Protein AF-A0A1E4IQR2-F1 (afdb_monomer)

Radius of gyration: 20.27 Å; Cα contacts (8 Å, |Δi|>4): 31; chains: 1; bounding box: 55×46×44 Å

Structure (mmCIF, N/CA/C/O backbone):
data_AF-A0A1E4IQR2-F1
#
_entry.id   AF-A0A1E4IQR2-F1
#
loop_
_atom_site.group_PDB
_atom_site.id
_ato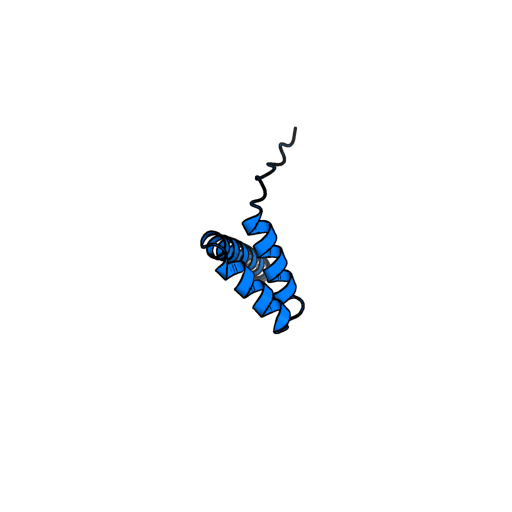m_site.type_symbol
_atom_site.label_atom_id
_atom_site.label_alt_id
_atom_site.label_comp_id
_atom_site.label_asym_id
_atom_site.label_entity_id
_atom_site.label_seq_id
_atom_site.pdbx_PDB_ins_code
_atom_site.Cartn_x
_atom_site.Cartn_y
_atom_site.Cartn_z
_atom_site.occupancy
_atom_site.B_iso_or_equiv
_atom_site.auth_seq_id
_atom_site.auth_comp_id
_atom_site.auth_asym_id
_atom_site.auth_atom_id
_atom_site.pdbx_PDB_model_num
ATOM 1 N N . MET A 1 1 ? 14.493 14.269 -29.684 1.00 36.16 1 MET A N 1
ATOM 2 C CA . MET A 1 1 ? 13.487 14.768 -28.721 1.00 36.16 1 MET A CA 1
ATOM 3 C C . MET A 1 1 ? 13.056 13.588 -27.870 1.00 36.16 1 MET A C 1
ATOM 5 O O . MET A 1 1 ? 12.330 12.738 -28.362 1.00 36.16 1 MET A O 1
ATOM 9 N N . ASN A 1 2 ? 13.581 13.468 -26.648 1.00 39.22 2 ASN A N 1
ATOM 10 C CA . ASN A 1 2 ? 13.194 12.381 -25.750 1.00 39.22 2 ASN A CA 1
ATOM 11 C C . ASN A 1 2 ? 11.889 12.781 -25.072 1.00 39.22 2 ASN A C 1
ATOM 13 O O . ASN A 1 2 ? 11.906 13.544 -24.105 1.00 39.22 2 ASN A O 1
ATOM 17 N N . SER A 1 3 ? 10.772 12.278 -25.591 1.00 46.00 3 SER A N 1
ATOM 18 C CA . SER A 1 3 ? 9.503 12.266 -24.875 1.00 46.00 3 SER A CA 1
ATOM 19 C C . SER A 1 3 ? 9.690 11.390 -23.643 1.00 46.00 3 SER A C 1
ATOM 21 O O . SER A 1 3 ? 9.466 10.184 -23.675 1.00 46.00 3 SER A O 1
ATOM 23 N N . ARG A 1 4 ? 10.171 11.988 -22.547 1.00 54.72 4 ARG A N 1
ATOM 24 C CA . ARG A 1 4 ? 9.956 11.426 -21.218 1.00 54.72 4 ARG A CA 1
ATOM 25 C C . ARG A 1 4 ? 8.447 11.341 -21.102 1.00 54.72 4 ARG A C 1
ATOM 27 O O . ARG A 1 4 ? 7.797 12.376 -20.994 1.00 54.72 4 ARG A O 1
ATOM 34 N N . HIS A 1 5 ? 7.904 10.137 -21.240 1.00 47.91 5 HIS A N 1
ATOM 35 C CA . HIS A 1 5 ? 6.515 9.864 -20.941 1.00 47.91 5 HIS A CA 1
ATOM 36 C C . HIS A 1 5 ? 6.289 10.355 -19.509 1.00 47.91 5 HIS A C 1
ATOM 38 O O . HIS A 1 5 ? 6.674 9.690 -18.551 1.00 47.91 5 HIS A O 1
ATOM 44 N N . GLN A 1 6 ? 5.748 11.566 -19.358 1.00 49.59 6 GLN A N 1
ATOM 45 C CA . GLN A 1 6 ? 5.075 11.957 -18.135 1.00 49.59 6 GLN A CA 1
ATOM 46 C C . GLN A 1 6 ? 3.850 11.059 -18.098 1.00 49.59 6 GLN A C 1
ATOM 48 O O . GLN A 1 6 ? 2.794 11.401 -18.621 1.00 49.59 6 GLN A O 1
ATOM 53 N N . VAL A 1 7 ? 4.042 9.848 -17.573 1.00 55.62 7 VAL A N 1
ATOM 54 C CA . VAL A 1 7 ? 2.937 9.035 -17.093 1.00 55.62 7 VAL A CA 1
ATOM 55 C C . VAL A 1 7 ? 2.197 9.963 -16.134 1.00 55.62 7 VAL A C 1
ATOM 57 O O . VAL A 1 7 ? 2.848 10.503 -15.232 1.00 55.62 7 VAL A O 1
ATOM 60 N N . PRO A 1 8 ? 0.904 10.252 -16.355 1.00 50.75 8 PRO A N 1
ATOM 61 C CA . PRO A 1 8 ? 0.119 10.979 -15.375 1.00 50.75 8 PRO A CA 1
ATOM 62 C C . PRO A 1 8 ? 0.299 10.237 -14.053 1.00 50.75 8 PRO A C 1
ATOM 64 O O . PRO A 1 8 ? -0.093 9.078 -13.946 1.00 50.75 8 PRO A O 1
ATOM 67 N N . SER A 1 9 ? 1.012 10.849 -13.106 1.00 68.88 9 SER A N 1
ATOM 68 C CA . SER A 1 9 ? 1.300 10.199 -11.832 1.00 68.88 9 SER A CA 1
ATOM 69 C C . SER A 1 9 ? -0.036 10.090 -11.127 1.00 68.88 9 SER A C 1
ATOM 71 O O . SER A 1 9 ? -0.585 11.113 -10.714 1.00 68.88 9 SER A O 1
ATOM 73 N N . ASP A 1 10 ? -0.601 8.884 -11.071 1.00 87.19 10 ASP A N 1
ATOM 74 C CA . ASP A 1 10 ? -1.847 8.660 -10.355 1.00 87.19 10 ASP A CA 1
ATOM 75 C C . ASP A 1 10 ? -1.636 9.163 -8.912 1.00 87.19 10 ASP A C 1
ATOM 77 O O . ASP A 1 10 ? -0.707 8.712 -8.222 1.00 87.19 10 ASP A O 1
ATOM 81 N N . PRO A 1 11 ? -2.417 10.158 -8.454 1.00 92.75 11 PRO A N 1
ATOM 82 C CA . PRO A 1 11 ? -2.252 10.708 -7.118 1.00 92.75 11 PRO A CA 1
ATOM 83 C C . PRO A 1 11 ? -2.497 9.648 -6.039 1.00 92.75 11 PRO A C 1
ATOM 85 O O . PRO A 1 11 ? -1.842 9.692 -5.000 1.00 92.75 11 PRO A O 1
ATOM 88 N N . ALA A 1 12 ? -3.376 8.670 -6.286 1.00 95.56 12 ALA A N 1
ATOM 89 C CA . ALA A 1 12 ? -3.607 7.567 -5.363 1.00 95.56 12 ALA A CA 1
ATOM 90 C C . ALA A 1 12 ? -2.389 6.639 -5.290 1.00 95.56 12 ALA A C 1
ATOM 92 O O . ALA A 1 12 ? -1.988 6.262 -4.193 1.00 95.56 12 ALA A O 1
ATOM 93 N N . PHE A 1 13 ? -1.758 6.328 -6.428 1.00 95.38 13 PHE A N 1
ATOM 94 C CA . PHE A 1 13 ? -0.512 5.553 -6.459 1.00 95.38 13 PHE A CA 1
ATOM 95 C C . PHE A 1 13 ? 0.619 6.276 -5.719 1.00 95.38 13 PHE A C 1
ATOM 97 O O . PHE A 1 13 ? 1.313 5.690 -4.891 1.00 95.38 13 PHE A O 1
ATOM 104 N N . SER A 1 14 ? 0.785 7.573 -5.990 1.00 95.44 14 SER A N 1
ATOM 105 C CA . SER A 1 14 ? 1.843 8.394 -5.385 1.00 95.44 14 SER A CA 1
ATOM 106 C C . SER A 1 14 ? 1.701 8.450 -3.858 1.00 95.44 14 SER A C 1
ATOM 108 O O . SER A 1 14 ? 2.686 8.325 -3.128 1.00 95.44 14 SER A O 1
ATOM 110 N N . GLU A 1 15 ? 0.466 8.587 -3.375 1.00 97.44 15 GLU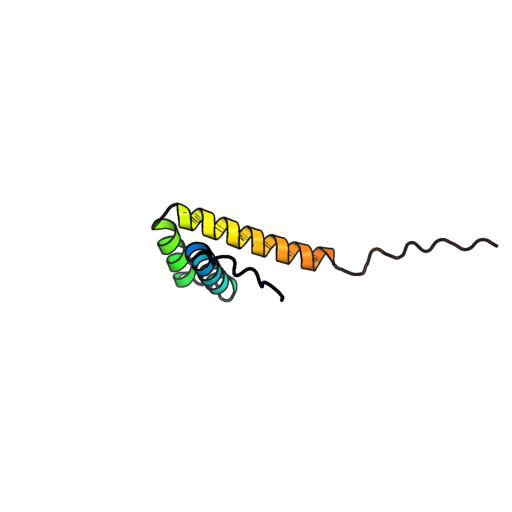 A N 1
ATOM 111 C CA . GLU A 1 15 ? 0.149 8.601 -1.948 1.00 97.44 15 GLU A CA 1
ATOM 112 C C . GLU A 1 15 ? 0.291 7.213 -1.303 1.00 97.44 15 GLU A C 1
ATOM 114 O O . GLU A 1 15 ? 0.863 7.104 -0.216 1.00 97.44 15 GLU A O 1
ATOM 119 N N . ALA A 1 16 ? -0.134 6.143 -1.987 1.00 97.62 16 ALA A N 1
ATOM 120 C CA . ALA A 1 16 ? 0.087 4.768 -1.539 1.00 97.62 16 ALA A CA 1
ATOM 121 C C . ALA A 1 16 ? 1.580 4.467 -1.362 1.00 97.62 16 ALA A C 1
ATOM 123 O O . ALA A 1 16 ? 1.991 3.960 -0.318 1.00 97.62 16 ALA A O 1
ATOM 124 N N . TRP A 1 17 ? 2.402 4.837 -2.350 1.00 97.06 17 TRP A N 1
ATOM 125 C CA . TRP A 1 17 ? 3.853 4.667 -2.304 1.00 97.06 17 TRP A CA 1
ATOM 126 C C . TRP A 1 17 ? 4.479 5.436 -1.134 1.00 97.06 17 TRP A C 1
ATOM 128 O O . TRP A 1 17 ? 5.340 4.901 -0.434 1.00 97.06 17 TRP A O 1
ATOM 138 N N . ARG A 1 18 ? 4.027 6.672 -0.878 1.00 97.81 18 ARG A N 1
ATOM 139 C CA . ARG A 1 18 ? 4.486 7.487 0.258 1.00 97.81 18 ARG A CA 1
ATOM 140 C C . ARG A 1 18 ? 4.158 6.826 1.599 1.00 97.81 18 ARG A C 1
ATOM 142 O O . ARG A 1 18 ? 5.059 6.649 2.415 1.00 97.81 18 ARG A O 1
ATOM 149 N N . LEU A 1 19 ? 2.898 6.443 1.817 1.00 98.12 19 LEU A N 1
ATOM 150 C CA . LEU A 1 19 ? 2.446 5.827 3.070 1.00 98.12 19 LEU A CA 1
ATOM 151 C C . LEU A 1 19 ? 3.115 4.470 3.318 1.00 98.12 19 LEU A C 1
ATOM 153 O O . LEU A 1 19 ? 3.535 4.188 4.440 1.00 98.12 19 LEU A O 1
ATOM 157 N N . PHE A 1 20 ? 3.256 3.654 2.269 1.00 97.44 20 PHE A N 1
ATOM 158 C CA . PHE A 1 20 ? 3.994 2.397 2.337 1.00 97.44 20 PHE A CA 1
ATOM 159 C C . PHE A 1 20 ? 5.442 2.631 2.767 1.00 97.44 20 PHE A C 1
ATOM 161 O O . PHE A 1 20 ? 5.886 2.018 3.733 1.00 97.44 20 PHE A O 1
ATOM 168 N N . ARG A 1 21 ? 6.166 3.541 2.101 1.00 97.31 21 ARG A N 1
ATOM 169 C CA . ARG A 1 21 ? 7.565 3.837 2.438 1.00 97.31 21 ARG A CA 1
ATOM 170 C C . ARG A 1 21 ? 7.723 4.358 3.857 1.00 97.31 21 ARG A C 1
ATOM 172 O O . ARG A 1 21 ? 8.612 3.908 4.562 1.00 97.31 21 ARG A O 1
ATOM 179 N N . GLU A 1 22 ? 6.846 5.255 4.302 1.00 97.62 22 GLU A N 1
ATOM 180 C CA . GLU A 1 22 ? 6.868 5.738 5.684 1.00 97.62 22 GLU A CA 1
ATOM 181 C C . GLU A 1 22 ? 6.724 4.588 6.686 1.00 97.62 22 GLU A C 1
ATOM 183 O O . GLU A 1 22 ? 7.496 4.512 7.642 1.00 97.62 22 GLU A O 1
ATOM 188 N N . LEU A 1 23 ? 5.771 3.677 6.479 1.00 98.12 23 LEU A N 1
ATOM 189 C CA . LEU A 1 23 ? 5.590 2.525 7.361 1.00 98.12 23 LEU A CA 1
ATOM 190 C C . LEU A 1 23 ? 6.761 1.535 7.275 1.00 98.12 23 LEU A C 1
ATOM 192 O O . LEU A 1 23 ? 7.216 1.043 8.303 1.00 98.12 23 LEU A O 1
ATOM 196 N N . HIS A 1 24 ? 7.240 1.251 6.067 1.00 96.56 24 HIS A N 1
ATOM 197 C CA . HIS A 1 24 ? 8.323 0.307 5.812 1.00 96.56 24 HIS A CA 1
ATOM 198 C C . HIS A 1 24 ? 9.660 0.793 6.398 1.00 96.56 24 HIS A C 1
ATOM 200 O O . HIS A 1 24 ? 10.364 0.019 7.042 1.00 96.56 24 HIS A O 1
ATOM 206 N N . ASP A 1 25 ? 9.994 2.075 6.223 1.00 96.88 25 AS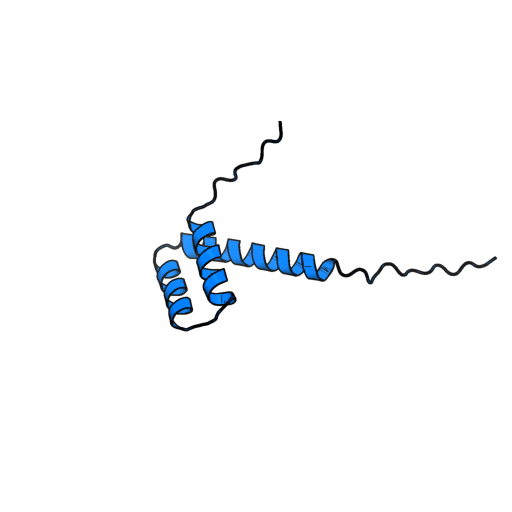P A N 1
ATOM 207 C CA . ASP A 1 25 ? 11.284 2.644 6.632 1.00 96.88 25 ASP A CA 1
ATOM 208 C C . ASP A 1 25 ? 11.378 2.860 8.153 1.00 96.88 25 ASP A C 1
ATOM 210 O O . ASP A 1 25 ? 12.463 2.753 8.725 1.00 96.88 25 ASP A O 1
ATOM 214 N N . ALA A 1 26 ? 10.262 3.153 8.834 1.00 96.94 26 ALA A N 1
ATOM 215 C CA . ALA A 1 26 ? 10.216 3.130 10.299 1.00 96.94 26 ALA A CA 1
ATOM 216 C C . ALA A 1 26 ? 8.845 2.639 10.801 1.00 96.94 26 ALA A C 1
ATOM 218 O O . ALA A 1 26 ? 7.910 3.439 10.914 1.00 96.94 26 ALA A O 1
ATOM 219 N N . PRO A 1 27 ? 8.717 1.340 11.121 1.00 97.12 27 PRO A N 1
ATOM 220 C CA . PRO A 1 27 ? 7.458 0.762 11.573 1.00 97.12 27 PRO A CA 1
ATOM 221 C C . PRO A 1 27 ? 6.957 1.377 12.886 1.00 97.12 27 PRO A C 1
ATOM 223 O O . PRO A 1 27 ? 7.679 1.432 13.881 1.00 97.12 27 PRO A O 1
ATOM 226 N N . SER A 1 28 ? 5.695 1.812 12.910 1.00 98.00 28 SER A N 1
ATOM 227 C CA . SER A 1 28 ? 5.005 2.250 14.128 1.00 98.00 28 SER A CA 1
ATOM 228 C C . SER A 1 28 ? 3.489 2.079 14.003 1.00 98.00 28 SER A C 1
ATOM 230 O O . SER A 1 28 ? 2.952 2.063 12.892 1.00 98.00 28 SER A O 1
ATOM 232 N N . LEU A 1 29 ? 2.792 1.987 15.143 1.00 97.94 29 LEU A N 1
ATOM 233 C CA . LEU A 1 29 ? 1.327 1.885 15.170 1.00 97.94 29 LEU A CA 1
ATOM 234 C C . LEU A 1 29 ? 0.666 3.085 14.477 1.00 97.94 29 LEU A C 1
A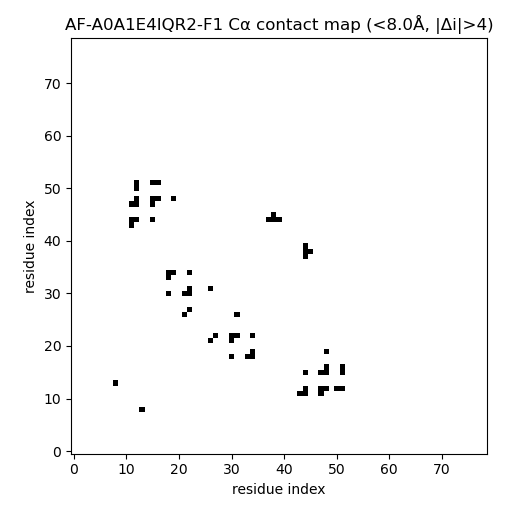TOM 236 O O . LEU A 1 29 ? -0.175 2.900 13.608 1.00 97.94 29 LEU A O 1
ATOM 240 N N . GLU A 1 30 ? 1.120 4.301 14.779 1.00 98.06 30 GLU A N 1
ATOM 241 C CA . GLU A 1 30 ? 0.592 5.536 14.184 1.00 98.06 30 GLU A CA 1
ATOM 242 C C . GLU A 1 30 ? 0.676 5.530 12.645 1.00 98.06 30 GLU A C 1
ATOM 244 O O . GLU A 1 30 ? -0.241 5.972 11.951 1.00 98.06 30 GLU A O 1
ATOM 249 N N . ARG A 1 31 ? 1.776 5.016 12.079 1.00 97.62 31 ARG A N 1
ATOM 250 C CA . ARG A 1 31 ? 1.962 4.937 10.621 1.00 97.62 31 ARG A CA 1
ATOM 251 C C . ARG A 1 31 ? 1.087 3.854 9.997 1.00 97.62 31 ARG A C 1
ATOM 253 O O . ARG A 1 31 ? 0.539 4.070 8.918 1.00 97.62 31 ARG A O 1
ATOM 260 N N . ALA A 1 32 ? 0.908 2.729 10.688 1.00 98.12 32 ALA A N 1
ATOM 261 C CA . ALA A 1 32 ? -0.013 1.684 10.258 1.00 98.12 32 ALA A CA 1
ATOM 262 C C . ALA A 1 32 ? -1.464 2.194 10.256 1.00 98.12 32 ALA A C 1
ATOM 264 O O . ALA A 1 32 ? -2.176 2.019 9.271 1.00 98.12 32 ALA A O 1
ATOM 265 N N . GLU A 1 33 ? -1.881 2.903 11.305 1.00 98.44 33 GLU A N 1
ATOM 266 C CA . GLU A 1 33 ? -3.209 3.519 11.398 1.00 98.44 33 GLU A CA 1
ATOM 267 C C . GLU A 1 33 ? -3.436 4.565 10.304 1.00 98.44 33 GLU A C 1
ATOM 269 O O . GLU A 1 33 ? -4.499 4.579 9.686 1.00 98.44 33 GLU A O 1
ATOM 274 N N . LYS A 1 34 ? -2.434 5.402 10.001 1.00 98.06 34 LYS A N 1
ATOM 275 C CA . LYS A 1 34 ? -2.492 6.355 8.879 1.00 98.06 34 LYS A CA 1
ATOM 276 C C . LYS A 1 34 ? -2.730 5.653 7.542 1.00 98.06 34 LYS A C 1
ATOM 278 O O . LYS A 1 34 ? -3.584 6.099 6.774 1.00 98.06 34 LYS A O 1
ATOM 283 N N . LEU A 1 35 ? -2.016 4.557 7.279 1.00 97.94 35 LEU A N 1
ATOM 284 C CA . LEU A 1 35 ? -2.204 3.760 6.068 1.00 97.94 35 LEU A CA 1
ATOM 285 C C . LEU A 1 35 ? -3.606 3.133 6.025 1.00 97.94 35 LEU A C 1
ATOM 287 O O . LEU A 1 35 ? -4.310 3.287 5.030 1.00 97.94 35 LEU A O 1
ATOM 291 N N . VAL A 1 36 ? -4.048 2.493 7.110 1.00 97.88 36 VAL A N 1
ATOM 292 C CA . VAL A 1 36 ? -5.378 1.861 7.200 1.00 97.88 36 VAL A CA 1
ATOM 293 C C . VAL A 1 36 ? -6.501 2.884 7.029 1.00 97.88 36 VAL A C 1
ATOM 295 O O . VAL A 1 36 ? -7.444 2.646 6.273 1.00 97.88 36 VAL A O 1
ATOM 298 N N . LEU A 1 37 ? -6.393 4.049 7.672 1.00 98.38 37 LEU A N 1
ATOM 299 C CA . LEU A 1 37 ? -7.373 5.125 7.542 1.00 98.38 37 LEU A CA 1
ATOM 300 C C . LEU A 1 37 ? -7.457 5.626 6.101 1.00 98.38 37 LEU A C 1
ATOM 302 O O . LEU A 1 37 ? -8.549 5.915 5.618 1.00 98.38 37 LEU A O 1
ATOM 306 N N . TRP A 1 38 ? -6.321 5.749 5.414 1.00 98.38 38 TRP A N 1
ATOM 307 C CA . TRP A 1 38 ? -6.304 6.148 4.014 1.00 98.38 38 TRP A CA 1
ATOM 308 C C . TRP A 1 38 ? -6.958 5.089 3.116 1.00 98.38 38 TRP A C 1
ATOM 310 O O . TRP A 1 38 ? -7.823 5.438 2.311 1.00 98.38 38 TRP A O 1
ATOM 320 N N . LEU A 1 39 ? -6.634 3.807 3.311 1.00 98.12 39 LEU A N 1
ATOM 321 C CA . LEU A 1 39 ? -7.231 2.686 2.573 1.00 98.12 39 LEU A CA 1
ATOM 322 C C . L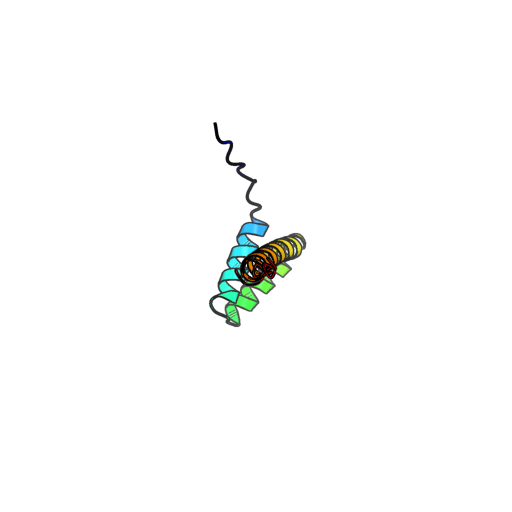EU A 1 39 ? -8.752 2.605 2.745 1.00 98.12 39 LEU A C 1
ATOM 324 O O . LEU A 1 39 ? -9.466 2.343 1.783 1.00 98.12 39 LEU A O 1
ATOM 328 N N . GLY A 1 40 ? -9.258 2.884 3.948 1.00 97.50 40 GLY A N 1
ATOM 329 C CA . GLY A 1 40 ? -10.691 2.845 4.244 1.00 97.50 40 GLY A CA 1
ATOM 330 C C . GLY A 1 40 ? -11.526 3.953 3.588 1.00 97.50 40 GLY A C 1
ATOM 331 O O . GLY A 1 40 ? -12.751 3.903 3.665 1.00 97.50 40 GLY A O 1
ATOM 332 N N . ARG A 1 41 ? -10.906 4.963 2.958 1.00 97.44 41 ARG A N 1
ATOM 333 C CA . ARG A 1 41 ? -11.625 6.109 2.363 1.00 97.44 41 ARG A CA 1
ATOM 334 C C . ARG A 1 41 ? -12.196 5.839 0.974 1.00 97.44 41 ARG A C 1
ATOM 336 O O . ARG A 1 41 ? -13.187 6.467 0.614 1.00 97.44 41 ARG A O 1
ATOM 343 N N . ASP A 1 42 ? -11.558 4.983 0.181 1.00 96.94 42 ASP A N 1
ATOM 344 C CA . ASP A 1 42 ? -11.953 4.727 -1.207 1.00 96.94 42 ASP A CA 1
ATOM 345 C C . ASP A 1 42 ? -11.420 3.361 -1.660 1.00 96.94 42 ASP A C 1
ATOM 347 O O . ASP A 1 42 ? -10.251 3.041 -1.446 1.00 96.94 42 ASP A O 1
ATOM 351 N N . ALA A 1 43 ? -12.250 2.568 -2.340 1.00 93.81 43 ALA A N 1
ATOM 352 C CA . ALA A 1 43 ? -11.848 1.270 -2.879 1.00 93.81 43 ALA A CA 1
ATOM 353 C C . ALA A 1 43 ? -10.656 1.376 -3.852 1.00 93.81 43 ALA A C 1
ATOM 355 O O . ALA A 1 43 ? -9.840 0.456 -3.931 1.00 93.81 43 ALA A O 1
ATOM 356 N N . LYS A 1 44 ? -10.497 2.510 -4.552 1.00 95.69 44 LYS A N 1
ATOM 357 C CA . LYS A 1 44 ? -9.347 2.737 -5.441 1.00 95.69 44 LYS A CA 1
ATOM 358 C C . LYS A 1 44 ? -8.014 2.799 -4.689 1.00 95.69 44 LYS A C 1
ATOM 360 O O . LYS A 1 44 ? -6.983 2.489 -5.273 1.00 95.69 44 LYS A O 1
ATOM 365 N N . HIS A 1 45 ? -8.016 3.178 -3.409 1.00 97.25 45 HIS A N 1
ATOM 366 C CA . HIS A 1 45 ? -6.799 3.265 -2.598 1.00 97.25 45 HIS A CA 1
ATOM 367 C C . HIS A 1 45 ? -6.200 1.882 -2.329 1.00 97.25 45 HIS A C 1
ATOM 369 O O . HIS A 1 45 ? -4.982 1.731 -2.330 1.00 97.25 45 HIS A O 1
ATOM 375 N N . VAL A 1 46 ? -7.051 0.862 -2.170 1.00 96.75 46 VAL A N 1
ATOM 376 C CA . VAL A 1 46 ? -6.613 -0.535 -2.036 1.00 96.75 46 VAL A CA 1
ATOM 377 C C . VAL A 1 46 ? -5.898 -0.991 -3.303 1.00 96.75 46 VAL A C 1
ATOM 379 O O . VAL A 1 46 ? -4.797 -1.527 -3.224 1.00 96.75 46 VAL A O 1
ATOM 382 N N . ARG A 1 47 ? -6.484 -0.708 -4.472 1.00 96.00 47 ARG A N 1
ATOM 383 C CA . ARG A 1 47 ? -5.858 -1.008 -5.765 1.00 96.00 47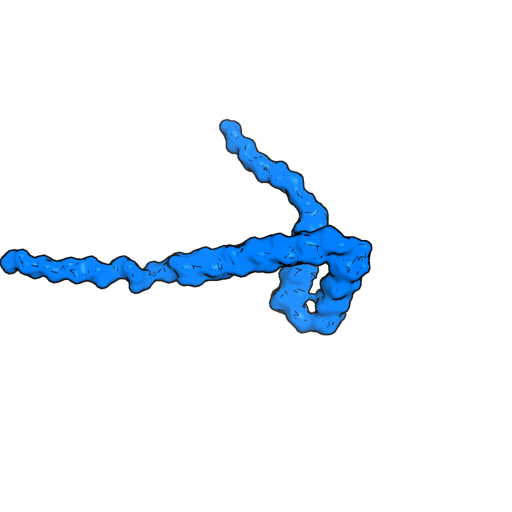 ARG A CA 1
ATOM 384 C C . ARG A 1 47 ? -4.536 -0.260 -5.949 1.00 96.00 47 ARG A C 1
ATOM 386 O O . ARG A 1 47 ? -3.556 -0.857 -6.369 1.00 96.00 47 ARG A O 1
ATOM 393 N N . ALA A 1 48 ? -4.493 1.022 -5.599 1.00 96.81 48 ALA A N 1
ATOM 394 C CA . ALA A 1 48 ? -3.277 1.821 -5.701 1.00 96.81 48 ALA A CA 1
ATOM 395 C C . ALA A 1 48 ? -2.146 1.293 -4.797 1.00 96.81 48 ALA A C 1
ATOM 397 O O . ALA A 1 48 ? -0.981 1.305 -5.194 1.00 96.81 48 ALA A O 1
ATOM 398 N N . LEU A 1 49 ? -2.477 0.797 -3.597 1.00 97.50 49 LEU A N 1
ATOM 399 C CA . LEU A 1 49 ? -1.506 0.139 -2.723 1.00 97.50 49 LEU A CA 1
ATOM 400 C C . LEU A 1 49 ? -1.025 -1.197 -3.295 1.00 97.50 49 LEU A C 1
ATOM 402 O O . LEU A 1 49 ? 0.169 -1.471 -3.238 1.00 97.50 49 LEU A O 1
ATOM 406 N N . ASP A 1 50 ? -1.916 -2.006 -3.862 1.00 97.00 50 ASP A N 1
ATOM 407 C CA . ASP A 1 50 ? -1.550 -3.268 -4.514 1.00 97.00 50 ASP A CA 1
ATOM 408 C C . ASP A 1 50 ? -0.582 -3.051 -5.692 1.00 97.00 50 ASP A C 1
ATOM 410 O O . ASP A 1 50 ? 0.456 -3.710 -5.788 1.00 97.00 50 ASP A O 1
ATOM 414 N N . GLU A 1 51 ? -0.852 -2.051 -6.535 1.00 95.75 51 GLU A N 1
ATOM 415 C CA . GLU A 1 51 ? 0.032 -1.655 -7.637 1.00 95.75 51 GLU A CA 1
ATOM 416 C C . GLU A 1 51 ? 1.407 -1.190 -7.118 1.00 95.75 51 GLU A C 1
ATOM 418 O O . GLU A 1 51 ? 2.448 -1.580 -7.659 1.00 95.75 51 GLU A O 1
ATOM 423 N N . ALA A 1 52 ? 1.434 -0.409 -6.032 1.00 95.94 52 ALA A N 1
ATOM 424 C CA . ALA A 1 52 ? 2.667 0.016 -5.373 1.00 95.94 52 ALA A CA 1
ATOM 425 C C . ALA A 1 52 ? 3.468 -1.175 -4.812 1.00 95.94 52 ALA A C 1
ATOM 427 O O . ALA A 1 52 ? 4.667 -1.294 -5.068 1.00 95.94 52 ALA A O 1
ATOM 428 N N . LEU A 1 53 ? 2.826 -2.093 -4.088 1.00 96.81 53 LEU A N 1
ATOM 429 C CA . LEU A 1 53 ? 3.486 -3.276 -3.526 1.00 96.81 53 LEU A CA 1
ATOM 430 C C . LEU A 1 53 ? 4.004 -4.217 -4.618 1.00 96.81 53 LEU A C 1
ATOM 432 O O . LEU A 1 53 ? 5.112 -4.740 -4.500 1.00 96.81 53 LEU A O 1
ATOM 436 N N . THR A 1 54 ? 3.249 -4.376 -5.706 1.00 96.38 54 THR A N 1
ATOM 437 C CA . THR A 1 54 ? 3.672 -5.151 -6.876 1.00 96.38 54 THR A CA 1
ATOM 438 C C . THR A 1 54 ? 4.940 -4.566 -7.490 1.00 96.38 54 THR A C 1
ATOM 440 O O . THR A 1 54 ? 5.904 -5.296 -7.727 1.00 96.38 54 THR A O 1
ATOM 443 N N . LEU A 1 55 ? 4.990 -3.246 -7.702 1.00 94.81 55 LEU A N 1
ATOM 444 C CA . LEU A 1 55 ? 6.187 -2.589 -8.230 1.00 94.81 55 LEU A CA 1
ATOM 445 C C . LEU A 1 55 ? 7.392 -2.755 -7.294 1.00 94.81 55 LEU A C 1
ATOM 447 O O . LEU A 1 55 ? 8.497 -3.039 -7.759 1.00 94.81 55 LEU A O 1
ATOM 451 N N . TRP A 1 56 ? 7.189 -2.599 -5.985 1.00 95.00 56 TRP A N 1
ATOM 452 C CA . TRP A 1 56 ? 8.245 -2.789 -4.990 1.00 95.00 56 TRP A CA 1
ATOM 453 C C . TRP A 1 56 ? 8.794 -4.223 -5.007 1.00 95.00 56 TRP A C 1
ATOM 455 O O . TRP A 1 56 ? 10.010 -4.413 -5.048 1.00 95.00 56 TRP A O 1
ATOM 465 N N . ALA A 1 57 ? 7.916 -5.228 -5.061 1.00 95.00 57 ALA A N 1
ATOM 466 C CA . ALA A 1 57 ? 8.307 -6.632 -5.134 1.00 95.00 57 ALA A CA 1
ATOM 467 C C . ALA A 1 57 ? 9.066 -6.958 -6.430 1.00 95.00 57 ALA A C 1
ATOM 469 O O . ALA A 1 57 ? 10.087 -7.642 -6.383 1.00 95.00 57 ALA A O 1
ATOM 470 N N . LEU A 1 58 ? 8.618 -6.435 -7.578 1.00 94.62 58 LEU A N 1
ATOM 471 C CA . LEU A 1 58 ? 9.307 -6.606 -8.862 1.00 94.62 58 LEU A CA 1
ATOM 472 C C . LEU A 1 58 ? 10.704 -5.979 -8.849 1.00 94.62 58 LEU A C 1
ATOM 474 O O . LEU A 1 58 ? 11.660 -6.605 -9.305 1.00 94.62 58 LEU A O 1
ATOM 478 N N . ALA A 1 59 ? 10.841 -4.772 -8.296 1.00 91.56 59 ALA A N 1
ATOM 479 C CA . ALA A 1 59 ? 12.143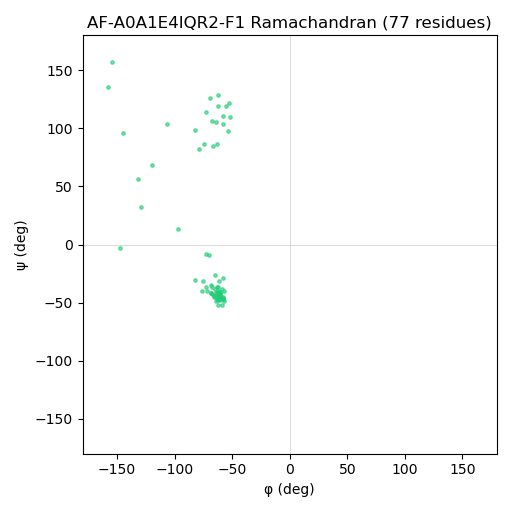 -4.134 -8.122 1.00 91.56 59 ALA A CA 1
ATOM 480 C C . ALA A 1 59 ? 13.055 -4.962 -7.201 1.00 91.56 59 ALA A C 1
ATOM 482 O O . ALA A 1 59 ? 14.222 -5.178 -7.525 1.00 91.56 59 ALA A O 1
ATOM 483 N N . GLY A 1 60 ? 12.515 -5.482 -6.094 1.00 90.25 60 GLY A N 1
ATOM 484 C CA . GLY A 1 60 ? 13.216 -6.409 -5.204 1.00 90.25 60 GLY A CA 1
ATOM 485 C C . GLY A 1 60 ? 13.700 -7.670 -5.923 1.00 90.25 60 GLY A C 1
ATOM 486 O O . GLY A 1 60 ? 14.873 -8.026 -5.835 1.00 90.25 60 GLY A O 1
ATOM 487 N N . ALA A 1 61 ? 12.821 -8.309 -6.695 1.00 91.06 61 ALA A N 1
ATOM 488 C CA . ALA A 1 61 ? 13.139 -9.511 -7.459 1.00 91.06 61 ALA A CA 1
ATOM 489 C C . ALA A 1 61 ? 14.220 -9.258 -8.522 1.00 91.06 61 ALA A C 1
ATOM 491 O O . ALA A 1 61 ? 15.135 -10.067 -8.667 1.00 91.06 61 ALA A O 1
ATOM 492 N N . ALA A 1 62 ? 14.162 -8.120 -9.221 1.00 90.75 62 ALA A N 1
ATOM 493 C CA . ALA A 1 62 ? 15.174 -7.735 -10.203 1.00 90.75 62 ALA A CA 1
ATOM 494 C C . ALA A 1 62 ? 16.562 -7.539 -9.568 1.00 90.75 62 ALA A C 1
ATOM 496 O O . ALA A 1 62 ? 17.568 -7.912 -10.168 1.00 90.75 62 ALA A O 1
ATOM 497 N N . MET A 1 63 ? 16.629 -7.004 -8.343 1.00 83.56 63 MET A N 1
ATOM 498 C CA . MET A 1 63 ? 17.894 -6.875 -7.607 1.00 83.56 63 MET A CA 1
ATOM 499 C C . MET A 1 63 ? 18.474 -8.235 -7.192 1.00 83.56 63 MET A C 1
ATOM 501 O O . MET A 1 63 ? 19.688 -8.410 -7.229 1.00 83.56 63 MET A O 1
ATOM 505 N N . VAL A 1 64 ? 17.629 -9.207 -6.830 1.00 80.19 64 VAL A N 1
ATOM 506 C CA . VAL A 1 64 ? 18.068 -10.559 -6.429 1.00 80.19 64 VAL A CA 1
ATOM 507 C C . VAL A 1 64 ? 18.484 -11.409 -7.637 1.00 80.19 64 VAL A C 1
ATOM 509 O O . VAL A 1 64 ? 19.492 -12.108 -7.577 1.00 80.19 64 VAL A O 1
ATOM 512 N N . GLY A 1 65 ? 17.752 -11.327 -8.752 1.00 60.12 65 GLY A N 1
ATOM 513 C CA . GLY A 1 65 ? 18.031 -12.083 -9.982 1.00 60.12 65 GLY A CA 1
ATOM 514 C C . GLY A 1 65 ? 19.250 -11.604 -10.778 1.00 60.12 65 GLY A C 1
ATOM 515 O O . GLY A 1 65 ? 19.649 -12.265 -11.729 1.00 60.12 65 GLY A O 1
ATOM 516 N N . SER A 1 66 ? 19.852 -10.474 -10.397 1.00 56.28 66 SER A N 1
ATOM 517 C CA . SER A 1 66 ? 21.034 -9.901 -11.052 1.00 56.28 66 SER A CA 1
ATOM 518 C C . SER A 1 66 ? 22.357 -10.258 -10.355 1.00 56.28 66 SER A C 1
ATOM 520 O O . SER A 1 66 ? 23.380 -9.631 -10.643 1.00 56.28 66 SER A O 1
ATOM 522 N N . ALA A 1 67 ? 22.369 -11.229 -9.433 1.00 53.41 67 ALA A N 1
ATOM 523 C CA . ALA A 1 67 ? 23.608 -11.714 -8.831 1.00 53.41 67 ALA A CA 1
ATOM 524 C C . ALA A 1 67 ? 24.521 -12.333 -9.918 1.00 53.41 67 ALA A C 1
ATOM 526 O O . ALA A 1 67 ? 24.119 -13.304 -10.563 1.00 53.41 67 ALA A O 1
ATOM 527 N N . PRO A 1 68 ? 25.742 -11.808 -10.143 1.00 55.50 68 PRO A N 1
ATOM 528 C CA . PRO A 1 68 ? 26.680 -12.369 -11.109 1.00 55.50 68 PRO A CA 1
ATOM 529 C C . PRO A 1 68 ? 27.277 -13.650 -10.517 1.00 55.50 68 PRO A C 1
ATOM 531 O O . PRO A 1 68 ? 28.290 -13.611 -9.824 1.00 55.50 68 PRO A O 1
ATOM 534 N N . GLY A 1 69 ? 26.603 -14.780 -10.712 1.00 55.72 69 GLY A N 1
ATOM 535 C CA . GLY A 1 69 ? 27.010 -16.046 -10.100 1.00 55.72 69 GLY A CA 1
ATOM 536 C C . GLY A 1 69 ? 26.725 -17.305 -10.907 1.00 55.72 69 GLY A C 1
ATOM 537 O O . GLY A 1 69 ? 27.133 -18.369 -10.459 1.00 55.72 69 GLY A O 1
ATOM 538 N N . ASP A 1 70 ? 26.082 -17.213 -12.076 1.00 53.75 70 ASP A N 1
ATOM 539 C CA . ASP A 1 70 ? 25.693 -18.405 -12.852 1.00 53.75 70 ASP A CA 1
ATOM 540 C C . ASP A 1 70 ? 26.131 -18.353 -14.328 1.00 53.75 70 ASP A C 1
ATOM 542 O O . ASP A 1 70 ? 25.503 -18.908 -15.223 1.00 53.75 70 ASP A O 1
ATOM 546 N N . GLU A 1 71 ? 27.270 -17.704 -14.586 1.00 54.59 71 GLU A N 1
ATOM 547 C CA . GLU A 1 7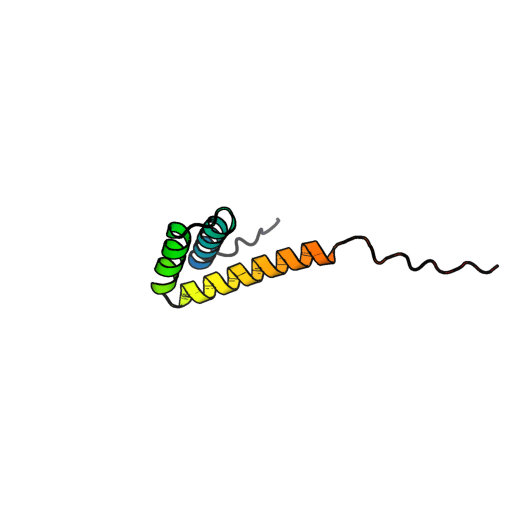1 ? 28.067 -17.901 -15.804 1.00 54.59 71 GLU A CA 1
ATOM 548 C C . GLU A 1 71 ? 29.465 -18.396 -15.411 1.00 54.59 71 GLU A C 1
ATOM 550 O O . GLU A 1 71 ? 30.480 -17.713 -15.504 1.00 54.59 71 GLU A O 1
ATOM 555 N N . SER A 1 72 ? 29.532 -19.623 -14.906 1.00 51.38 72 SER A N 1
ATOM 556 C CA . SER A 1 72 ? 30.775 -20.398 -14.883 1.00 51.38 72 SER A CA 1
ATOM 557 C C . SER A 1 72 ? 30.504 -21.798 -15.404 1.00 51.38 72 SER A C 1
ATOM 559 O O . SER A 1 72 ? 30.791 -22.802 -14.760 1.00 51.38 72 SER A O 1
ATOM 561 N N . ARG A 1 73 ? 29.972 -21.871 -16.628 1.00 54.34 73 ARG A N 1
ATOM 562 C CA . ARG A 1 73 ? 30.131 -23.068 -17.451 1.00 54.34 73 ARG A CA 1
ATOM 563 C C . ARG A 1 73 ? 31.531 -23.023 -18.057 1.00 54.34 73 ARG A C 1
ATOM 565 O O . ARG A 1 73 ? 31.721 -22.563 -19.175 1.00 54.34 73 ARG A O 1
ATOM 572 N N . GLN A 1 74 ? 32.520 -23.456 -17.279 1.00 53.88 74 GLN A N 1
ATOM 573 C CA . GLN A 1 74 ? 33.811 -23.848 -17.832 1.00 53.88 74 GLN A CA 1
ATOM 574 C C . GLN A 1 74 ? 33.567 -25.063 -18.731 1.00 53.88 74 GLN A C 1
ATOM 576 O O . GLN A 1 74 ? 33.299 -26.160 -18.243 1.00 53.88 74 GLN A O 1
ATOM 581 N N . GLU A 1 75 ? 33.611 -24.867 -20.045 1.00 55.78 75 GLU A N 1
ATOM 582 C CA . GLU A 1 75 ? 33.826 -25.982 -20.960 1.00 55.78 75 GLU A CA 1
ATOM 583 C C . GLU A 1 75 ? 35.275 -26.463 -20.779 1.00 55.78 75 GLU A C 1
ATOM 585 O O . GLU A 1 75 ? 36.199 -25.647 -20.845 1.00 55.78 75 GLU A O 1
ATOM 590 N N . PRO A 1 76 ? 35.516 -27.756 -20.505 1.00 59.66 76 PRO A N 1
ATOM 591 C CA . PRO A 1 76 ? 36.870 -28.270 -20.439 1.00 59.66 76 PRO A CA 1
ATOM 592 C C . PRO A 1 76 ? 37.432 -28.337 -21.861 1.00 59.66 76 PRO A C 1
ATOM 594 O O . PRO A 1 76 ? 36.967 -29.114 -22.695 1.00 5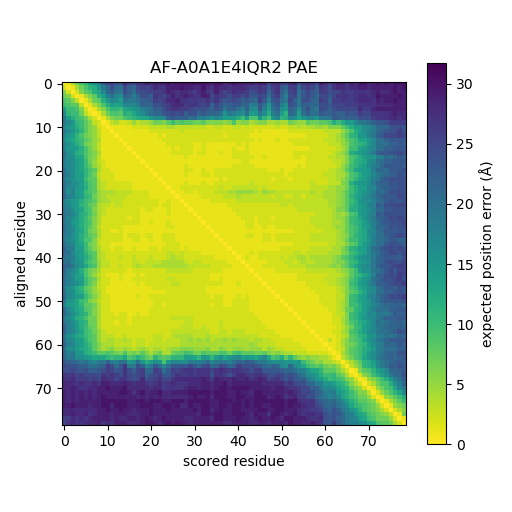9.66 76 PRO A O 1
ATOM 597 N N . THR A 1 77 ? 38.453 -27.527 -22.134 1.00 62.03 77 THR A N 1
ATOM 598 C CA . THR A 1 77 ? 39.314 -27.684 -23.308 1.00 62.03 77 THR A CA 1
ATOM 599 C C . THR A 1 77 ? 39.954 -29.073 -23.271 1.00 62.03 77 THR A C 1
ATOM 601 O O . THR A 1 77 ? 40.805 -29.340 -22.425 1.00 62.03 77 THR A O 1
ATOM 604 N N . LEU A 1 78 ? 39.552 -29.949 -24.192 1.00 57.78 78 LEU A N 1
ATOM 605 C CA . LEU A 1 78 ? 40.285 -31.163 -24.545 1.00 57.78 78 LEU A CA 1
ATOM 606 C C . LEU A 1 78 ? 40.924 -30.947 -25.923 1.00 57.78 78 LEU A C 1
ATOM 608 O O . LEU A 1 78 ? 40.236 -31.001 -26.943 1.00 57.78 78 LEU A O 1
ATOM 612 N N . GLN A 1 79 ? 42.232 -30.689 -25.928 1.00 56.62 79 GLN A N 1
ATOM 613 C CA . GLN A 1 79 ? 43.135 -30.962 -27.049 1.00 56.62 79 GLN A CA 1
ATOM 614 C C . GLN A 1 79 ? 44.311 -31.784 -26.539 1.00 56.62 79 GLN A C 1
ATOM 616 O O . GLN A 1 79 ? 44.782 -31.481 -25.419 1.00 56.62 79 GLN A O 1
#

Sequence (79 aa):
MNSRHQVPSDPAFSEAWRLFRELHDAPSLERAEKLVLWLGRDAKHVRALDEALTLWALAGAAMVGSAPGDESRQEPTLQ

Mean predicted aligned error: 10.97 Å

Solvent-accessible surface area (backbone atoms only — not comparable to full-atom values): 4849 Å² total; per-residue (Å²): 134,86,78,72,77,76,65,79,75,51,66,53,36,56,50,31,43,50,46,50,47,52,27,69,77,56,75,46,70,71,44,50,49,53,44,51,57,54,38,75,72,39,78,64,37,50,54,21,35,50,54,36,53,50,53,53,50,52,54,52,51,55,62,63,74,61,61,95,76,85,86,76,81,77,76,82,87,84,130

Secondary structure (DSSP, 8-state):
----------HHHHHHHHHHHHHHHS--HHHHHHHHHHHTT-HHHHHHHHHHHHHHHHHHHHHHHT-S-S---------

Foldseek 3Di:
DDPPPPPVPDPLLVVLLVLVCVCVVPNDPVSVVVLVVSCVPDVVSVVSNVVNVVVVVVVVVVVVVPPPDPPPPPDDDDD

pLDDT: mean 82.95, std 19.87, range [36.16, 98.44]